Protein AF-A0A9D9UW45-F1 (afdb_monomer)

Sequence (83 aa):
NWKSQPEKAKLTRDLLERASYILGIYKSLQILLPDQVLADQWLATPNDNPLFNGTAPLDRILAGQVVDLAVVRDFLDAERGGW

Solvent-accessible surface area (backbone atoms only — not comparable to full-atom values): 4778 Å² total; per-residue (Å²): 107,52,93,82,40,62,91,72,51,84,79,47,72,68,57,49,51,50,51,50,35,53,55,44,40,54,53,41,34,60,67,75,30,90,48,63,69,58,34,71,43,47,42,73,37,65,31,76,52,79,93,42,70,52,33,29,51,44,62,49,48,66,69,71,50,69,62,40,36,48,52,54,31,51,52,44,44,44,76,71,62,58,130

Foldseek 3Di:
DCVVPVVPDDCDPVNVLLVVLVVLLLVLLVVLPVDVVCSVCQQQAQDVPPLRVRGGLVVQSPPPDSVSSVVSSVVSCVSSVHD

Secondary structure (DSSP, 8-state):
-TTT-GGG----HHHHHHHHHHHHHHHHHHHH-SSHHHHHHHTTS---STTTTTS-HHHHHTTS-HHHHHHHHHHHHHHTT--

Structure (mmCIF, N/CA/C/O backbone):
data_AF-A0A9D9UW45-F1
#
_entry.id   AF-A0A9D9UW45-F1
#
loop_
_atom_site.group_PDB
_atom_site.id
_atom_site.type_symbol
_atom_site.label_atom_id
_atom_site.label_alt_id
_atom_site.label_comp_id
_atom_site.label_asym_id
_atom_site.label_entity_id
_atom_site.label_seq_id
_atom_site.pdbx_PDB_ins_code
_atom_site.Cartn_x
_atom_site.Cartn_y
_atom_site.Cartn_z
_atom_site.occupancy
_atom_site.B_iso_or_equiv
_atom_site.auth_seq_id
_atom_site.auth_comp_id
_atom_site.auth_asym_id
_atom_site.auth_atom_id
_atom_site.pdbx_PDB_model_num
ATOM 1 N N . ASN A 1 1 ? -12.880 17.366 16.463 1.00 66.94 1 ASN A N 1
ATOM 2 C CA . ASN A 1 1 ? -11.980 16.866 15.400 1.00 66.94 1 ASN A CA 1
ATOM 3 C C . ASN A 1 1 ? -10.861 16.095 16.098 1.00 66.94 1 ASN A C 1
ATOM 5 O O . ASN A 1 1 ? -10.384 16.596 17.105 1.00 66.94 1 ASN A O 1
ATOM 9 N N . TRP A 1 2 ? -10.466 14.900 15.650 1.00 81.00 2 TRP A N 1
ATOM 10 C CA . TRP A 1 2 ? -9.401 14.119 16.312 1.00 81.00 2 TRP A CA 1
ATOM 11 C C . TRP A 1 2 ? -8.087 14.911 16.429 1.00 81.00 2 TRP A C 1
ATOM 13 O O . TRP A 1 2 ? -7.375 14.776 17.414 1.00 81.00 2 TRP A O 1
ATOM 23 N N . LYS A 1 3 ? -7.827 15.824 15.480 1.00 82.69 3 LYS A N 1
ATOM 24 C CA . LYS A 1 3 ? -6.655 16.715 15.482 1.00 82.69 3 LYS A CA 1
ATOM 25 C C . LYS A 1 3 ? -6.594 17.678 16.674 1.00 82.69 3 LYS A C 1
ATOM 27 O O . LYS A 1 3 ? -5.513 18.123 17.025 1.00 82.69 3 LYS A O 1
ATOM 32 N N . SER A 1 4 ? -7.735 18.031 17.271 1.00 90.19 4 SER A N 1
ATOM 33 C CA . SER A 1 4 ? -7.800 18.983 18.389 1.00 90.19 4 SER A CA 1
ATOM 34 C C . SER A 1 4 ? -7.902 18.308 19.761 1.00 90.19 4 SER A C 1
ATOM 36 O O . SER A 1 4 ? -7.682 18.973 20.764 1.00 90.19 4 SER A O 1
ATOM 38 N N . GLN A 1 5 ? -8.312 17.033 19.805 1.00 89.81 5 GLN A N 1
ATOM 39 C CA . GLN A 1 5 ? -8.547 16.236 21.023 1.00 89.81 5 GLN A CA 1
ATOM 40 C C . GLN A 1 5 ? -8.196 14.762 20.735 1.00 89.81 5 GLN A C 1
ATOM 42 O O . GLN A 1 5 ? -9.102 13.934 20.568 1.00 89.81 5 GLN A O 1
ATOM 47 N N . PRO A 1 6 ? -6.902 14.436 20.559 1.00 85.50 6 PRO A N 1
ATOM 48 C CA . PRO A 1 6 ? -6.453 13.099 20.164 1.00 85.50 6 PRO A CA 1
ATOM 49 C C . PRO A 1 6 ? -6.846 12.016 21.176 1.00 85.50 6 PRO A C 1
ATOM 51 O O . PRO A 1 6 ? -7.145 10.893 20.784 1.00 85.50 6 PRO A O 1
ATOM 54 N N . GLU A 1 7 ? -6.944 12.358 22.460 1.00 86.69 7 GLU A N 1
ATOM 55 C CA . GLU A 1 7 ? -7.375 11.469 23.542 1.00 86.69 7 GLU A CA 1
ATOM 56 C C . GLU A 1 7 ? -8.830 10.997 23.402 1.00 86.69 7 GLU A C 1
ATOM 58 O O . GLU A 1 7 ? -9.211 9.973 23.964 1.00 86.69 7 GLU A O 1
ATOM 63 N N . LYS A 1 8 ? -9.650 11.723 22.632 1.00 87.94 8 LYS A N 1
ATOM 64 C CA . LYS A 1 8 ? -11.043 11.352 22.340 1.00 87.94 8 LYS A CA 1
ATOM 65 C C . LYS A 1 8 ? -11.203 10.628 21.008 1.00 87.94 8 LYS A C 1
ATOM 67 O O . LYS A 1 8 ? -12.334 10.325 20.615 1.00 87.94 8 LYS A O 1
ATOM 72 N N . ALA A 1 9 ? -10.112 10.370 20.287 1.00 88.00 9 ALA A N 1
ATOM 73 C CA . ALA A 1 9 ? -10.165 9.599 19.057 1.00 88.00 9 ALA A CA 1
ATOM 74 C C . ALA A 1 9 ? -10.623 8.167 19.366 1.00 88.00 9 ALA A C 1
ATOM 76 O O . ALA A 1 9 ? -10.008 7.446 20.149 1.00 88.00 9 ALA A O 1
ATOM 77 N N . LYS A 1 10 ? -11.718 7.739 18.736 1.00 87.56 10 LYS A N 1
ATOM 78 C CA . LYS A 1 10 ? -12.168 6.349 18.810 1.00 87.56 10 LYS A CA 1
ATOM 79 C C . LYS A 1 10 ? -11.419 5.536 17.764 1.00 87.56 10 LYS A C 1
ATOM 81 O O . LYS A 1 10 ? -11.738 5.612 16.581 1.00 87.56 10 LYS A O 1
ATOM 86 N N . LEU A 1 11 ? -10.434 4.766 18.211 1.00 89.69 11 LEU A N 1
ATOM 87 C CA . LEU A 1 11 ? -9.703 3.831 17.365 1.00 89.69 11 LEU A CA 1
ATOM 88 C C . LEU A 1 11 ? -10.433 2.487 17.361 1.00 89.69 11 LEU A C 1
ATOM 90 O O . LEU A 1 11 ? -10.301 1.687 18.284 1.00 89.69 11 LEU A O 1
ATOM 94 N N . THR A 1 12 ? -11.263 2.265 16.343 1.00 94.19 12 THR A N 1
ATOM 95 C CA . THR A 1 12 ? -11.879 0.953 16.119 1.00 94.19 12 THR A CA 1
ATOM 96 C C . THR A 1 12 ? -10.818 -0.046 15.660 1.00 94.19 12 THR A C 1
ATOM 98 O O . THR A 1 12 ? -9.750 0.338 15.180 1.00 94.19 12 THR A O 1
ATOM 101 N N . ARG A 1 13 ? -11.121 -1.343 15.769 1.00 95.00 13 ARG A N 1
ATOM 102 C CA . ARG A 1 13 ? -10.234 -2.400 15.266 1.00 95.00 13 ARG A CA 1
ATOM 103 C C . ARG A 1 13 ? -9.908 -2.222 13.776 1.00 95.00 13 ARG A C 1
ATOM 105 O O . ARG A 1 13 ? -8.743 -2.302 13.421 1.00 95.00 13 ARG A O 1
ATOM 112 N N . ASP A 1 14 ? -10.911 -1.912 12.953 1.00 94.31 14 ASP A N 1
ATOM 113 C CA . ASP A 1 14 ? -10.733 -1.637 11.516 1.00 94.31 14 ASP A CA 1
ATOM 114 C C . ASP A 1 14 ? -9.804 -0.435 11.266 1.00 94.31 14 ASP A C 1
ATOM 116 O O . ASP A 1 14 ? -8.907 -0.507 10.429 1.00 94.31 14 ASP A O 1
ATOM 120 N N . LEU A 1 15 ? -9.940 0.650 12.040 1.00 93.94 15 LEU A N 1
ATOM 121 C CA . LEU A 1 15 ? -9.061 1.812 11.892 1.00 93.94 15 LEU A CA 1
ATOM 122 C C . LEU A 1 15 ? -7.610 1.483 12.270 1.00 93.94 15 LEU A C 1
ATOM 124 O O . LEU A 1 15 ? -6.686 1.907 11.579 1.00 93.94 15 LEU A O 1
ATOM 128 N N . LEU A 1 16 ? -7.410 0.721 13.350 1.00 96.12 16 LEU A N 1
ATOM 129 C CA . LEU A 1 16 ? -6.083 0.261 13.768 1.00 96.12 16 LEU A CA 1
ATOM 130 C C . LEU A 1 16 ? -5.450 -0.667 12.726 1.00 96.12 16 LEU A C 1
ATOM 132 O O . LEU A 1 16 ? -4.263 -0.538 12.440 1.00 96.12 16 LEU A O 1
ATOM 136 N N . GLU A 1 17 ? -6.235 -1.565 12.139 1.00 96.88 17 GLU A N 1
ATOM 137 C CA . GLU A 1 17 ? -5.788 -2.491 11.099 1.00 96.88 17 GLU A CA 1
ATOM 138 C C . GLU A 1 17 ? -5.344 -1.741 9.837 1.00 96.88 17 GLU A C 1
ATOM 140 O O . GLU A 1 17 ? -4.212 -1.901 9.378 1.00 96.88 17 GLU A O 1
ATOM 145 N N . ARG A 1 18 ? -6.171 -0.818 9.336 1.00 97.00 18 ARG A N 1
ATOM 146 C CA . ARG A 1 18 ? -5.821 0.028 8.185 1.00 97.00 18 ARG A CA 1
ATOM 147 C C . ARG A 1 18 ? -4.589 0.887 8.456 1.00 97.00 18 ARG A C 1
ATOM 149 O O . ARG A 1 18 ? -3.707 0.973 7.605 1.00 97.00 18 ARG A O 1
ATOM 156 N N . ALA A 1 19 ? -4.497 1.490 9.642 1.00 96.19 19 ALA A N 1
ATOM 157 C CA . ALA A 1 19 ? -3.323 2.266 10.037 1.00 96.19 19 ALA A CA 1
ATOM 158 C C . ALA A 1 19 ? -2.058 1.396 10.097 1.00 96.19 19 ALA A C 1
ATOM 160 O O . ALA A 1 19 ? -0.999 1.826 9.640 1.00 96.19 19 ALA A O 1
ATOM 161 N N . SER A 1 20 ? -2.168 0.165 10.605 1.00 97.56 20 SER A N 1
ATOM 162 C CA . SER A 1 20 ? -1.058 -0.786 10.650 1.00 97.56 20 SER A CA 1
ATOM 163 C C . SER A 1 20 ? -0.545 -1.119 9.249 1.00 97.56 20 SER A C 1
ATOM 165 O O . SER A 1 20 ? 0.667 -1.063 9.034 1.00 97.56 20 SER A O 1
ATOM 167 N N . TYR A 1 21 ? -1.436 -1.373 8.285 1.00 98.00 21 TYR A N 1
ATOM 168 C CA . TYR A 1 21 ? -1.028 -1.608 6.901 1.00 98.00 21 TYR A CA 1
ATOM 169 C C . TYR A 1 21 ? -0.363 -0.390 6.262 1.00 98.00 21 TYR A C 1
ATOM 171 O O . TYR A 1 21 ? 0.693 -0.537 5.653 1.00 98.00 21 TYR A O 1
ATOM 179 N N . ILE A 1 22 ? 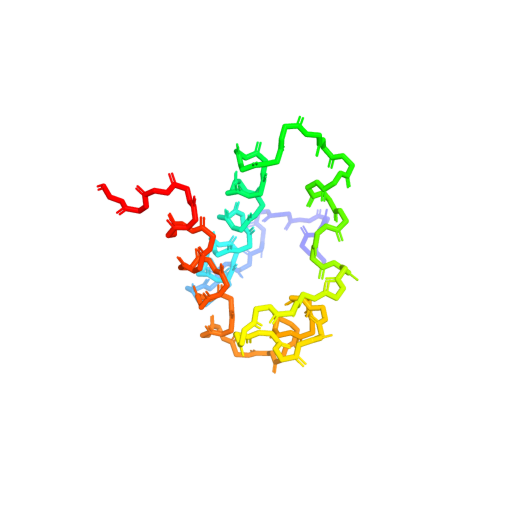-0.923 0.813 6.433 1.00 97.12 22 ILE A N 1
ATOM 180 C CA . ILE A 1 22 ? -0.355 2.049 5.867 1.00 97.12 22 ILE A CA 1
ATOM 181 C C . ILE A 1 22 ? 1.063 2.291 6.398 1.00 97.12 22 ILE A C 1
ATOM 183 O O . ILE A 1 22 ? 1.993 2.517 5.624 1.00 97.12 22 ILE A O 1
ATOM 187 N N . LEU A 1 23 ? 1.248 2.203 7.718 1.00 97.62 23 LEU A N 1
ATOM 188 C CA . LEU A 1 23 ? 2.562 2.367 8.346 1.00 97.62 23 LEU A CA 1
ATOM 189 C C . LEU A 1 23 ? 3.537 1.270 7.913 1.00 97.62 23 LEU A C 1
ATOM 191 O O . LEU A 1 23 ? 4.726 1.528 7.723 1.00 97.62 23 LEU A O 1
ATOM 195 N N . GLY A 1 24 ? 3.032 0.052 7.729 1.00 96.62 24 GLY A N 1
ATOM 196 C CA . GLY A 1 24 ? 3.795 -1.049 7.175 1.00 96.62 24 GLY A CA 1
ATOM 197 C C . GLY A 1 24 ? 4.283 -0.754 5.756 1.00 96.62 24 GLY A C 1
ATOM 198 O O . GLY A 1 24 ? 5.477 -0.864 5.490 1.00 96.62 24 GLY A O 1
ATOM 199 N N . ILE A 1 25 ? 3.391 -0.385 4.842 1.00 97.31 25 ILE A N 1
ATOM 200 C CA . ILE A 1 25 ? 3.731 -0.054 3.450 1.00 97.31 25 ILE A CA 1
ATOM 201 C C . ILE A 1 25 ? 4.825 1.016 3.416 1.00 97.31 25 ILE A C 1
ATOM 203 O O . ILE A 1 25 ? 5.861 0.805 2.787 1.00 97.31 25 ILE A O 1
ATOM 207 N N . TYR A 1 26 ? 4.649 2.101 4.179 1.00 96.25 26 TYR A N 1
ATOM 208 C CA . TYR A 1 26 ? 5.659 3.153 4.310 1.00 96.25 26 TYR A CA 1
ATOM 209 C C . TYR A 1 26 ? 7.012 2.590 4.761 1.00 96.25 26 TYR A C 1
ATOM 211 O O . TYR A 1 26 ? 8.025 2.800 4.100 1.00 96.25 26 TYR A O 1
ATOM 219 N N . LYS A 1 27 ? 7.035 1.813 5.851 1.00 95.50 27 LYS A N 1
ATOM 220 C CA . LYS A 1 27 ? 8.273 1.214 6.365 1.00 95.50 27 LYS A CA 1
ATOM 221 C C . LYS A 1 27 ? 8.959 0.320 5.329 1.00 95.50 27 LYS A C 1
ATOM 223 O O . LYS A 1 27 ? 10.179 0.369 5.224 1.00 95.50 27 LYS A O 1
ATOM 228 N N . SER A 1 28 ? 8.212 -0.509 4.600 1.00 96.25 28 SER A N 1
ATOM 229 C CA . SER A 1 28 ? 8.803 -1.408 3.603 1.00 96.25 28 SER A CA 1
ATOM 230 C C . SER A 1 28 ? 9.411 -0.628 2.438 1.00 96.25 28 SER A C 1
ATOM 232 O O . SER A 1 28 ? 10.525 -0.948 2.035 1.00 96.25 28 SER A O 1
ATOM 234 N N . LEU A 1 29 ? 8.757 0.440 1.969 1.00 96.62 29 LEU A N 1
ATOM 235 C CA . LEU A 1 29 ? 9.313 1.315 0.931 1.00 96.62 29 LEU A CA 1
ATOM 236 C C . LEU A 1 29 ? 10.618 1.981 1.378 1.00 96.62 29 LEU A C 1
ATOM 238 O O . LEU A 1 29 ? 11.592 1.935 0.638 1.00 96.62 29 LEU A O 1
ATOM 242 N N . GLN A 1 30 ? 10.676 2.502 2.607 1.00 94.06 30 GLN A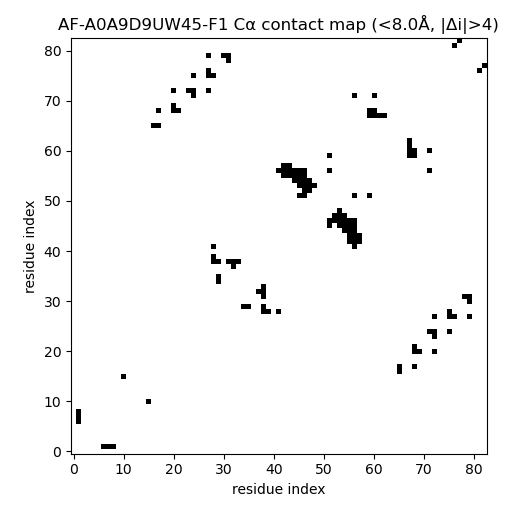 N 1
ATOM 243 C CA . GLN A 1 30 ? 11.894 3.120 3.157 1.00 94.06 30 GLN A CA 1
ATOM 244 C C . GLN A 1 30 ? 13.057 2.127 3.344 1.00 94.06 30 GLN A C 1
ATOM 246 O O . GLN A 1 30 ? 14.206 2.538 3.458 1.00 94.06 30 GLN A O 1
ATOM 251 N N . ILE A 1 31 ? 12.779 0.820 3.412 1.00 93.88 31 ILE A N 1
ATOM 252 C CA . ILE A 1 31 ? 13.821 -0.218 3.465 1.00 93.88 31 ILE A CA 1
ATOM 253 C C . ILE A 1 31 ? 14.267 -0.619 2.055 1.00 93.88 31 ILE A C 1
ATOM 255 O O . ILE A 1 31 ? 15.456 -0.812 1.820 1.00 93.88 31 ILE A O 1
ATOM 259 N N . LEU A 1 32 ? 13.313 -0.785 1.138 1.00 95.12 32 LEU A N 1
ATOM 260 C CA . LEU A 1 32 ? 13.565 -1.247 -0.227 1.00 95.12 32 LEU A CA 1
ATOM 261 C C . LEU A 1 32 ? 14.238 -0.188 -1.099 1.00 95.12 32 LEU A C 1
ATOM 263 O O . LEU A 1 32 ? 15.018 -0.526 -1.985 1.00 95.12 32 LEU A O 1
ATOM 267 N N . LEU A 1 33 ? 13.914 1.082 -0.866 1.00 94.38 33 LEU A N 1
ATOM 268 C CA . LEU A 1 33 ? 14.341 2.203 -1.687 1.00 94.38 33 LEU A CA 1
ATOM 269 C C . LEU A 1 33 ? 15.252 3.108 -0.844 1.00 94.38 33 LEU A C 1
ATOM 271 O O . LEU A 1 33 ? 14.761 3.819 0.030 1.00 94.38 33 LEU A O 1
ATOM 275 N N . PRO A 1 34 ? 16.578 3.095 -1.088 1.00 88.00 34 PRO A N 1
ATOM 276 C CA . PRO A 1 34 ? 17.534 3.910 -0.331 1.00 88.00 34 PRO A CA 1
ATOM 277 C C . PRO A 1 34 ? 17.347 5.419 -0.526 1.00 88.00 34 PRO A C 1
ATOM 279 O O . PRO A 1 34 ? 17.787 6.211 0.305 1.00 88.00 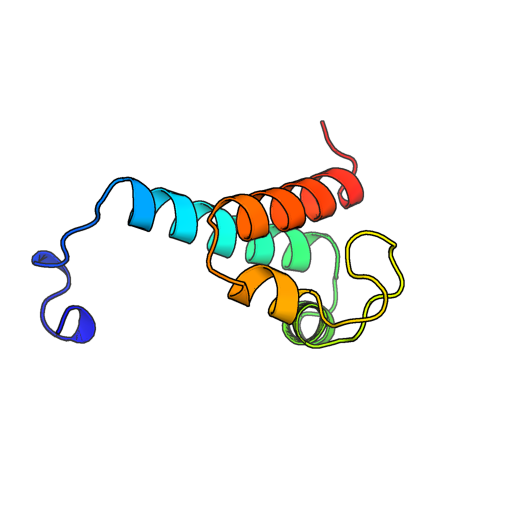34 PRO A O 1
ATOM 282 N N . ASP A 1 35 ? 16.734 5.817 -1.642 1.00 96.12 35 ASP A N 1
ATOM 283 C CA . ASP A 1 35 ? 16.384 7.202 -1.933 1.00 96.12 35 ASP A CA 1
ATOM 284 C C . ASP A 1 35 ? 14.966 7.494 -1.424 1.00 96.12 35 ASP A C 1
ATOM 286 O O . ASP A 1 35 ? 13.983 6.912 -1.892 1.00 96.12 35 ASP A O 1
ATOM 290 N N . GLN A 1 36 ? 14.867 8.421 -0.471 1.00 91.50 36 GLN A N 1
ATOM 291 C CA . GLN A 1 36 ? 13.603 8.794 0.158 1.00 91.50 36 GLN A CA 1
ATOM 292 C C . GLN A 1 36 ? 12.606 9.410 -0.836 1.00 91.50 36 GLN A C 1
ATOM 294 O O . GLN A 1 36 ? 11.406 9.172 -0.725 1.00 91.50 36 GLN A O 1
ATOM 299 N N . VAL A 1 37 ? 13.083 10.167 -1.827 1.00 94.56 37 VAL A N 1
ATOM 300 C CA . VAL A 1 37 ? 12.227 10.774 -2.855 1.00 94.56 37 VAL A CA 1
ATOM 301 C C . VAL A 1 37 ? 11.602 9.681 -3.714 1.00 94.56 37 VAL A C 1
ATOM 303 O O . VAL A 1 37 ? 10.405 9.733 -3.992 1.00 94.56 37 VAL A O 1
ATOM 306 N N . LEU A 1 38 ? 12.381 8.662 -4.089 1.00 94.81 38 LEU A N 1
ATOM 307 C CA . LEU A 1 38 ? 11.852 7.507 -4.817 1.00 94.81 38 LEU A CA 1
ATOM 308 C C . LEU A 1 38 ? 10.860 6.708 -3.965 1.00 94.81 38 LEU A C 1
ATOM 310 O O . LEU A 1 38 ? 9.817 6.303 -4.476 1.00 94.81 38 LEU A O 1
ATOM 314 N N . ALA A 1 39 ? 11.142 6.523 -2.673 1.00 95.19 39 ALA A N 1
ATOM 315 C CA . ALA A 1 39 ? 10.230 5.851 -1.749 1.00 95.19 39 ALA A CA 1
ATOM 316 C C . ALA A 1 39 ? 8.877 6.570 -1.632 1.00 95.19 39 ALA A C 1
ATOM 318 O O . ALA A 1 39 ? 7.828 5.927 -1.698 1.00 95.19 39 ALA A O 1
ATOM 319 N N . ASP A 1 40 ? 8.896 7.899 -1.521 1.00 92.75 40 ASP A N 1
ATOM 320 C CA . ASP A 1 40 ? 7.692 8.720 -1.391 1.00 92.75 40 ASP A CA 1
ATOM 321 C C . ASP A 1 40 ? 6.885 8.786 -2.702 1.00 92.75 40 ASP A C 1
ATOM 323 O O . ASP A 1 40 ? 5.653 8.846 -2.680 1.00 92.75 40 ASP A O 1
ATOM 327 N N . GLN A 1 41 ? 7.556 8.738 -3.857 1.00 96.44 41 GLN A N 1
ATOM 328 C CA . GLN A 1 41 ? 6.914 8.785 -5.176 1.00 96.44 41 GLN A CA 1
ATOM 329 C C . GLN A 1 41 ? 6.408 7.427 -5.668 1.00 96.44 41 GLN A C 1
ATOM 331 O O . GLN A 1 41 ? 5.546 7.387 -6.551 1.00 96.44 41 GLN A O 1
ATOM 336 N N . TRP A 1 42 ? 6.907 6.317 -5.116 1.00 97.69 42 TRP A N 1
ATOM 337 C CA . TRP A 1 42 ? 6.611 4.973 -5.615 1.00 97.69 42 TRP A CA 1
ATOM 338 C C . TRP A 1 42 ? 5.109 4.680 -5.675 1.00 97.69 42 TRP A C 1
ATOM 340 O O . TRP A 1 42 ? 4.618 4.170 -6.677 1.00 97.69 42 TRP A O 1
ATOM 350 N N . LEU A 1 43 ? 4.355 5.076 -4.64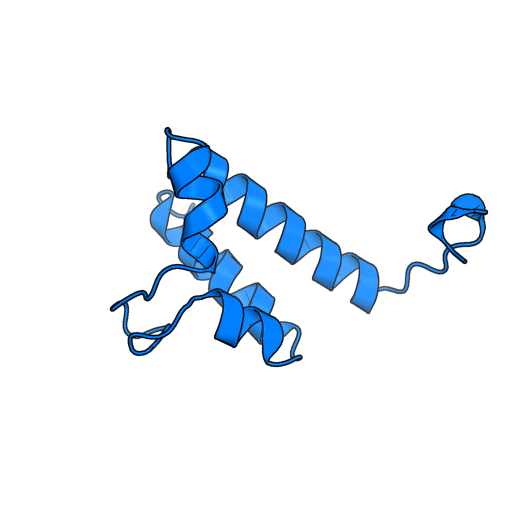3 1.00 97.31 43 LEU A N 1
ATOM 351 C CA . LEU A 1 43 ? 2.905 4.859 -4.603 1.00 97.31 43 LEU A CA 1
ATOM 352 C C . LEU A 1 43 ? 2.163 5.569 -5.741 1.00 97.31 43 LEU A C 1
ATOM 354 O O . LEU A 1 43 ? 1.144 5.061 -6.199 1.00 97.31 43 LEU A O 1
ATOM 358 N N . ALA A 1 44 ? 2.659 6.721 -6.190 1.00 97.56 44 ALA A N 1
ATOM 359 C CA . ALA A 1 44 ? 2.041 7.524 -7.242 1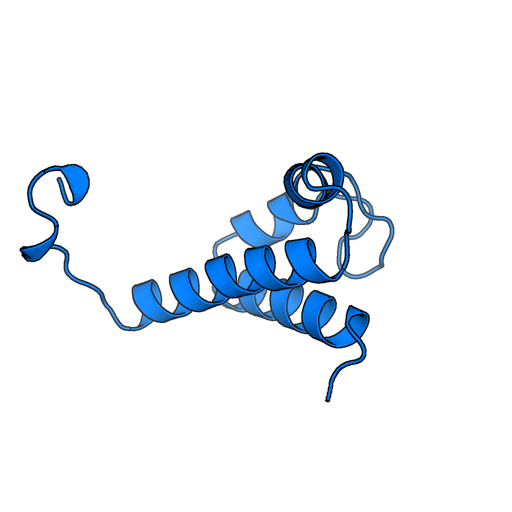.00 97.56 44 ALA A CA 1
ATOM 360 C C . ALA A 1 44 ? 2.584 7.209 -8.647 1.00 97.56 44 ALA A C 1
ATOM 362 O O . ALA A 1 44 ? 2.084 7.752 -9.631 1.00 97.56 44 ALA A O 1
ATOM 363 N N . THR A 1 45 ? 3.605 6.359 -8.752 1.00 97.69 45 THR A N 1
ATOM 364 C CA . THR A 1 45 ? 4.242 6.023 -10.026 1.00 97.69 45 THR A CA 1
ATOM 365 C C . THR A 1 45 ? 3.576 4.775 -10.616 1.00 97.69 45 THR A C 1
ATOM 367 O O . THR A 1 45 ? 3.401 3.797 -9.885 1.00 97.69 45 THR A O 1
ATOM 370 N N . PRO A 1 46 ? 3.204 4.770 -11.913 1.00 97.94 46 PRO A N 1
ATOM 371 C CA . PRO A 1 46 ? 2.714 3.570 -12.587 1.00 97.94 46 PRO A CA 1
ATOM 372 C C . PRO A 1 46 ? 3.653 2.379 -12.390 1.00 97.94 46 PRO A C 1
ATOM 374 O O . PRO A 1 46 ? 4.874 2.527 -12.472 1.00 97.94 46 PRO A O 1
ATOM 377 N N . ASN A 1 47 ? 3.085 1.205 -12.124 1.00 97.19 47 ASN A N 1
ATOM 378 C CA . ASN A 1 47 ? 3.848 -0.009 -11.878 1.00 97.19 47 ASN A CA 1
ATOM 379 C C . ASN A 1 47 ? 3.361 -1.143 -12.789 1.00 97.19 47 ASN A C 1
ATOM 381 O O . ASN A 1 47 ? 2.205 -1.560 -12.725 1.00 97.19 47 ASN A O 1
ATOM 385 N N . ASP A 1 48 ? 4.267 -1.661 -13.618 1.00 95.94 48 ASP A N 1
ATOM 386 C CA . ASP A 1 48 ? 3.969 -2.710 -14.601 1.00 95.94 48 ASP A CA 1
ATOM 387 C C . ASP A 1 48 ? 3.874 -4.119 -13.993 1.00 95.94 48 ASP A C 1
ATOM 389 O O . ASP A 1 48 ? 3.588 -5.088 -14.700 1.00 95.94 48 ASP A O 1
ATOM 393 N N . ASN A 1 49 ? 4.084 -4.272 -12.680 1.00 95.50 49 ASN A N 1
ATOM 394 C CA . ASN A 1 49 ? 3.825 -5.541 -12.014 1.00 95.50 49 ASN A CA 1
ATOM 395 C C . ASN A 1 49 ? 2.341 -5.939 -12.206 1.00 95.50 49 ASN A C 1
ATOM 397 O O . ASN A 1 49 ? 1.456 -5.098 -12.007 1.00 95.50 49 ASN A O 1
ATOM 401 N N . PRO A 1 50 ? 2.035 -7.214 -12.532 1.00 95.81 50 PRO A N 1
ATOM 402 C CA . PRO A 1 50 ? 0.664 -7.679 -12.758 1.00 95.81 50 PRO A CA 1
ATOM 403 C C . PRO A 1 50 ? -0.324 -7.352 -11.632 1.00 95.81 50 PRO A C 1
ATOM 405 O O . PRO A 1 50 ? -1.519 -7.225 -11.887 1.00 95.81 50 PRO A O 1
ATOM 408 N N . LEU A 1 51 ? 0.157 -7.180 -10.396 1.00 95.06 51 LEU A N 1
ATOM 409 C CA . LEU A 1 51 ? -0.664 -6.770 -9.260 1.00 95.06 51 LEU A CA 1
ATOM 410 C C . LEU A 1 51 ? -1.330 -5.391 -9.447 1.00 95.06 51 LEU A C 1
ATOM 412 O O . LEU A 1 51 ? -2.436 -5.164 -8.938 1.00 95.06 51 LEU A O 1
ATOM 416 N N . PHE A 1 52 ? -0.653 -4.483 -10.150 1.00 96.56 52 PHE A N 1
ATOM 417 C CA . PHE A 1 52 ? -1.081 -3.101 -10.377 1.00 96.56 52 PHE A CA 1
ATOM 418 C C . PHE A 1 52 ? -1.572 -2.855 -11.805 1.00 96.56 52 PHE A C 1
ATOM 420 O O . PHE A 1 52 ? -2.161 -1.815 -12.065 1.00 96.56 52 PHE A O 1
ATOM 427 N N . ASN A 1 53 ? -1.384 -3.806 -12.726 1.00 94.75 53 ASN A N 1
ATOM 428 C CA . ASN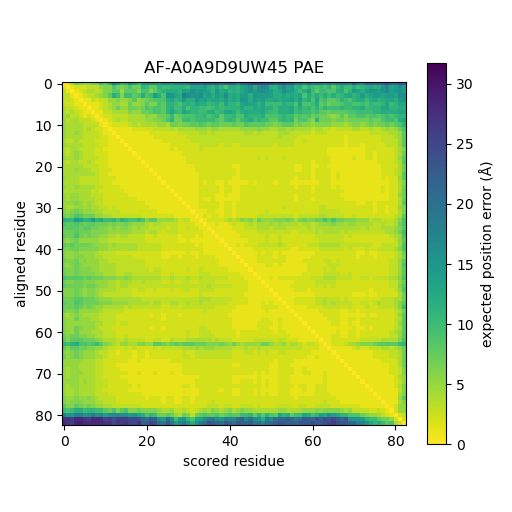 A 1 53 ? -1.904 -3.726 -14.095 1.00 94.75 53 ASN A CA 1
ATOM 429 C C . ASN A 1 53 ? -1.499 -2.424 -14.827 1.00 94.75 53 ASN A C 1
ATOM 431 O O . ASN A 1 53 ? -2.303 -1.829 -15.546 1.00 94.75 53 ASN A O 1
ATOM 435 N N . GLY A 1 54 ? -0.267 -1.956 -14.602 1.00 95.88 54 GLY A N 1
ATOM 436 C CA . GLY A 1 54 ? 0.265 -0.732 -15.206 1.00 95.88 54 GLY A CA 1
ATOM 437 C C . GLY A 1 54 ? -0.252 0.572 -14.586 1.00 95.88 54 GLY A C 1
ATOM 438 O O . GLY A 1 54 ? 0.074 1.644 -15.090 1.00 95.88 54 GLY A O 1
ATOM 439 N N . THR A 1 55 ? -1.057 0.526 -13.518 1.00 97.12 55 THR A N 1
ATOM 440 C CA . THR A 1 55 ? -1.521 1.726 -12.800 1.00 97.12 55 THR A CA 1
ATOM 441 C C . THR A 1 55 ? -0.666 2.006 -11.568 1.00 97.12 55 THR A C 1
ATOM 443 O O . THR A 1 55 ? 0.244 1.246 -11.225 1.00 97.12 55 THR A O 1
ATOM 446 N N . ALA A 1 56 ? -0.922 3.131 -10.899 1.00 98.00 56 ALA A N 1
ATOM 447 C CA . ALA A 1 56 ? -0.204 3.467 -9.681 1.00 98.00 56 ALA A CA 1
ATOM 448 C C . ALA A 1 56 ? -0.68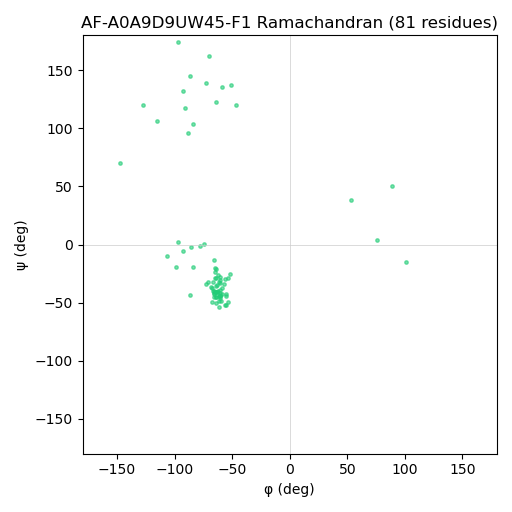1 2.563 -8.522 1.00 98.00 56 ALA A C 1
ATOM 450 O O . ALA A 1 56 ? -1.890 2.355 -8.368 1.00 98.00 56 ALA A O 1
ATOM 451 N N . PRO A 1 57 ? 0.217 2.061 -7.651 1.00 97.88 57 PRO A N 1
ATOM 452 C CA . PRO A 1 57 ? -0.169 1.316 -6.448 1.00 97.88 57 PRO A CA 1
ATOM 453 C C . PRO A 1 57 ? -1.166 2.061 -5.549 1.00 97.88 57 PRO A C 1
ATOM 455 O O . PRO A 1 57 ? -1.990 1.436 -4.875 1.00 97.88 57 PRO A O 1
ATOM 458 N N . LEU A 1 58 ? -1.125 3.398 -5.562 1.00 97.50 58 LEU A N 1
ATOM 459 C CA . LEU A 1 58 ? -2.068 4.255 -4.851 1.00 97.50 58 LEU A CA 1
ATOM 460 C C . LEU A 1 58 ? -3.522 4.025 -5.285 1.00 97.50 58 LEU A C 1
ATOM 462 O O . LEU A 1 58 ? -4.399 4.024 -4.424 1.00 97.50 58 LEU A O 1
ATOM 466 N N . ASP A 1 59 ? -3.781 3.768 -6.570 1.00 97.25 59 ASP A N 1
ATOM 467 C CA . ASP A 1 59 ? -5.140 3.524 -7.076 1.00 97.25 59 ASP A CA 1
ATOM 468 C C . ASP A 1 59 ? -5.761 2.297 -6.403 1.00 97.25 59 ASP A C 1
ATOM 470 O O . ASP A 1 59 ? -6.927 2.310 -6.005 1.00 97.25 59 ASP A O 1
ATOM 474 N N . ARG A 1 60 ? -4.949 1.253 -6.192 1.00 96.00 60 ARG A N 1
ATOM 475 C CA . ARG A 1 60 ? -5.367 0.044 -5.481 1.00 96.00 60 ARG A CA 1
ATOM 476 C C . ARG A 1 60 ? -5.625 0.329 -4.005 1.00 96.00 60 ARG A C 1
ATOM 478 O O . ARG A 1 60 ? -6.687 -0.013 -3.501 1.00 96.00 60 ARG A O 1
ATOM 485 N N . ILE A 1 61 ? -4.699 0.999 -3.318 1.00 96.31 61 ILE A N 1
ATOM 486 C CA . ILE A 1 61 ? -4.851 1.354 -1.893 1.00 96.31 61 ILE A CA 1
ATOM 487 C C . ILE A 1 61 ? -6.127 2.180 -1.643 1.00 96.31 61 ILE A C 1
ATOM 489 O O . ILE A 1 61 ? -6.762 2.046 -0.594 1.00 96.31 61 ILE A O 1
ATOM 493 N N . LEU A 1 62 ? -6.515 3.025 -2.601 1.00 96.25 62 LEU A N 1
ATOM 494 C CA . LEU A 1 62 ? -7.693 3.886 -2.514 1.00 96.25 62 LEU A CA 1
ATOM 495 C C . LEU A 1 62 ? -9.008 3.214 -2.948 1.00 96.25 62 LEU A C 1
ATOM 497 O O . LEU A 1 62 ? -10.061 3.833 -2.800 1.00 96.25 62 LEU A O 1
ATOM 501 N N . ALA A 1 63 ? -8.994 1.955 -3.400 1.00 93.94 63 ALA A N 1
ATOM 502 C CA . ALA A 1 63 ? -10.201 1.224 -3.810 1.00 93.94 63 ALA A CA 1
ATOM 503 C C . ALA A 1 63 ? -11.185 0.946 -2.649 1.00 93.94 63 ALA A C 1
ATOM 505 O O . ALA A 1 63 ? -12.356 0.632 -2.869 1.00 93.94 63 ALA A O 1
ATOM 506 N N . GLY A 1 64 ? -10.741 1.139 -1.401 1.00 87.62 64 GLY A N 1
ATOM 507 C CA . GLY A 1 64 ? -11.598 1.252 -0.218 1.00 87.62 64 GLY A CA 1
ATOM 508 C C . GLY A 1 64 ? -11.687 -0.013 0.637 1.00 87.62 64 GLY A C 1
ATOM 509 O O . GLY A 1 64 ? -12.080 0.070 1.810 1.00 87.62 64 GLY A O 1
ATOM 510 N N . GLN A 1 65 ? -11.261 -1.174 0.136 1.00 95.56 65 GLN A N 1
ATOM 511 C CA . GLN A 1 65 ? -11.249 -2.402 0.928 1.00 95.56 65 GLN A CA 1
ATOM 512 C C . GLN A 1 65 ? -9.943 -2.524 1.724 1.00 95.56 65 GLN A C 1
ATOM 514 O O . GLN A 1 65 ? -8.871 -2.128 1.280 1.00 95.56 65 GLN A O 1
ATOM 519 N N . VAL A 1 66 ? -10.010 -3.078 2.939 1.00 96.25 66 VAL A N 1
ATOM 520 C CA . VAL A 1 66 ? -8.800 -3.318 3.752 1.00 96.25 66 VAL A CA 1
ATOM 521 C C . VAL A 1 66 ? -7.868 -4.341 3.092 1.00 96.25 66 VAL A C 1
ATOM 523 O O . VAL A 1 66 ? -6.653 -4.257 3.240 1.00 96.25 66 VAL A O 1
ATOM 526 N N . VAL A 1 67 ? -8.426 -5.264 2.302 1.00 97.06 67 VAL A N 1
ATOM 527 C CA . VAL A 1 67 ? -7.645 -6.261 1.562 1.00 97.06 67 VAL A CA 1
ATOM 528 C C . VAL A 1 67 ? -6.731 -5.617 0.519 1.00 97.06 67 VAL A C 1
ATOM 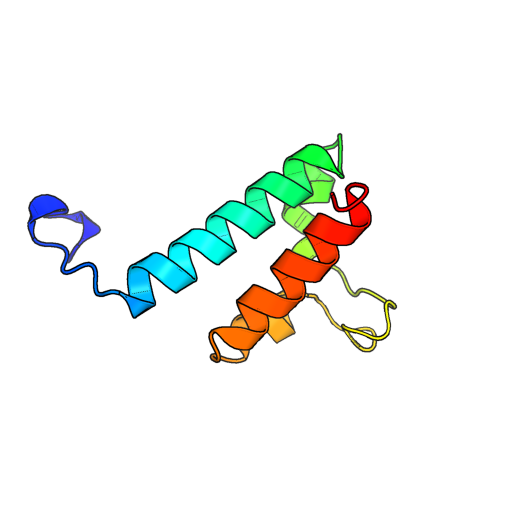530 O O . VAL A 1 67 ? -5.651 -6.138 0.262 1.00 97.06 67 VAL A O 1
ATOM 533 N N . ASP A 1 68 ? -7.097 -4.457 -0.030 1.00 97.69 68 ASP A N 1
ATOM 534 C CA . ASP A 1 68 ? -6.247 -3.749 -0.986 1.00 97.69 68 ASP A CA 1
ATOM 535 C C . ASP A 1 68 ? -4.953 -3.261 -0.330 1.00 97.69 68 ASP A C 1
ATOM 537 O O . ASP A 1 68 ? -3.874 -3.407 -0.899 1.00 97.69 68 ASP A O 1
ATOM 541 N N . LEU A 1 69 ? -5.049 -2.761 0.906 1.00 98.12 69 LEU A N 1
ATOM 542 C CA . LEU A 1 69 ? -3.893 -2.415 1.732 1.00 98.12 69 LEU A CA 1
ATOM 543 C C . LEU A 1 69 ? -3.049 -3.651 2.067 1.00 98.12 69 LEU A C 1
ATOM 545 O O . LEU A 1 69 ? -1.824 -3.605 1.956 1.00 98.12 69 LEU A O 1
ATOM 549 N N . ALA A 1 70 ? -3.698 -4.750 2.460 1.00 97.88 70 ALA A N 1
ATOM 550 C CA . ALA A 1 70 ? -3.017 -5.990 2.823 1.00 97.88 70 ALA A CA 1
ATOM 551 C C . ALA A 1 70 ? -2.199 -6.555 1.655 1.00 97.88 70 ALA A C 1
ATOM 553 O O . ALA A 1 70 ? -1.020 -6.849 1.814 1.00 97.88 70 ALA A O 1
A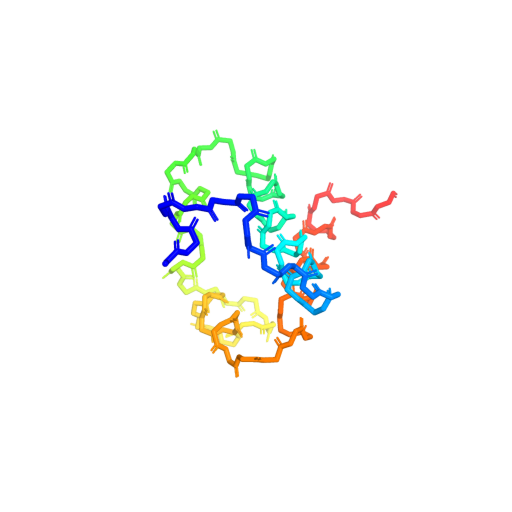TOM 554 N N . VAL A 1 71 ? -2.781 -6.609 0.456 1.00 97.56 71 VAL A N 1
ATOM 555 C CA . VAL A 1 71 ? -2.107 -7.143 -0.733 1.00 97.56 71 VAL A CA 1
ATOM 556 C C . VAL A 1 71 ? -0.876 -6.315 -1.118 1.00 97.56 71 VAL A C 1
ATOM 558 O O . VAL A 1 71 ? 0.162 -6.884 -1.454 1.00 97.56 71 VAL A O 1
ATOM 561 N N . VAL A 1 72 ? -0.945 -4.980 -1.043 1.00 97.75 72 VAL A N 1
ATOM 562 C CA . VAL A 1 72 ? 0.231 -4.132 -1.319 1.00 97.75 72 VAL A CA 1
ATOM 563 C C . VAL A 1 72 ? 1.305 -4.305 -0.246 1.00 97.75 72 VAL A C 1
ATOM 565 O O . VAL A 1 72 ? 2.496 -4.329 -0.559 1.00 97.75 72 VAL A O 1
ATOM 568 N N . ARG A 1 73 ? 0.901 -4.462 1.018 1.00 97.69 73 ARG A N 1
ATOM 569 C CA . ARG A 1 73 ? 1.827 -4.755 2.114 1.00 97.69 73 ARG A CA 1
ATOM 570 C C . ARG A 1 73 ? 2.552 -6.085 1.897 1.00 97.69 73 ARG A C 1
ATOM 572 O O . ARG A 1 73 ? 3.774 -6.108 2.019 1.00 97.69 73 ARG A O 1
ATOM 579 N N . ASP A 1 74 ? 1.821 -7.144 1.563 1.00 97.12 74 ASP A N 1
ATOM 580 C CA . ASP A 1 74 ? 2.377 -8.482 1.340 1.00 97.12 74 ASP A CA 1
ATOM 581 C C . ASP A 1 74 ? 3.345 -8.492 0.155 1.00 97.12 74 ASP A C 1
ATOM 583 O O . ASP A 1 74 ? 4.431 -9.062 0.248 1.00 97.12 74 ASP A O 1
ATOM 587 N N . PHE A 1 75 ? 2.997 -7.789 -0.928 1.00 97.38 75 PHE A N 1
ATOM 588 C CA . PHE A 1 75 ? 3.889 -7.586 -2.067 1.00 97.38 75 PHE A CA 1
ATOM 589 C C . PHE A 1 75 ? 5.221 -6.948 -1.639 1.00 97.38 75 PHE A C 1
ATOM 591 O O . PHE A 1 75 ? 6.283 -7.505 -1.899 1.00 97.38 75 PHE A O 1
ATOM 598 N N . LEU A 1 76 ? 5.184 -5.825 -0.914 1.00 97.00 76 LEU A N 1
ATOM 599 C CA . LEU A 1 76 ? 6.405 -5.144 -0.464 1.00 97.00 76 LEU A CA 1
ATOM 600 C C . LEU A 1 76 ? 7.206 -5.954 0.566 1.00 97.00 76 LEU A C 1
ATOM 602 O O . LEU A 1 76 ? 8.430 -5.847 0.625 1.00 97.00 76 LEU A O 1
ATOM 606 N N . ASP A 1 77 ? 6.543 -6.747 1.408 1.00 95.44 77 ASP A N 1
ATOM 607 C CA . ASP A 1 77 ? 7.239 -7.653 2.322 1.00 95.44 77 ASP A CA 1
ATOM 608 C C . ASP A 1 77 ? 7.939 -8.795 1.578 1.00 95.44 77 ASP A C 1
ATOM 610 O O . ASP A 1 77 ? 9.049 -9.163 1.968 1.00 95.44 77 ASP A O 1
ATOM 614 N N . ALA A 1 78 ? 7.344 -9.310 0.499 1.00 95.00 78 ALA A N 1
ATOM 615 C CA . ALA A 1 78 ? 7.965 -10.314 -0.358 1.00 95.00 78 ALA A CA 1
ATOM 616 C C . ALA A 1 78 ? 9.200 -9.759 -1.087 1.00 95.00 78 ALA A C 1
ATOM 618 O O . ALA A 1 78 ? 10.254 -10.394 -1.047 1.00 95.00 78 ALA A O 1
ATOM 619 N N . GLU A 1 79 ? 9.113 -8.552 -1.656 1.00 93.69 79 GLU A N 1
ATOM 620 C CA . GLU A 1 79 ? 10.234 -7.873 -2.334 1.00 93.69 79 GLU A CA 1
ATOM 621 C C . GLU A 1 79 ? 11.430 -7.623 -1.402 1.00 93.69 79 GLU A C 1
ATOM 623 O O . GLU A 1 79 ? 12.583 -7.620 -1.828 1.00 93.69 79 GLU A O 1
ATOM 628 N N . ARG A 1 80 ? 11.185 -7.473 -0.095 1.00 86.69 80 ARG A N 1
ATOM 629 C CA . ARG A 1 80 ? 12.246 -7.327 0.917 1.00 86.69 80 ARG A CA 1
ATOM 630 C C . ARG A 1 80 ? 12.976 -8.648 1.216 1.00 86.69 80 ARG A C 1
ATOM 632 O O . ARG A 1 80 ? 13.882 -8.659 2.047 1.00 86.69 80 ARG A O 1
ATOM 639 N N . GLY A 1 81 ? 12.600 -9.742 0.552 1.00 82.00 81 GLY A N 1
ATOM 640 C CA . GLY A 1 81 ? 13.096 -11.096 0.800 1.00 82.00 81 GLY A CA 1
ATOM 641 C C . GLY A 1 81 ? 12.263 -11.826 1.850 1.00 82.00 81 GLY A C 1
ATOM 642 O O . GLY A 1 81 ? 12.812 -12.300 2.835 1.00 82.00 81 GLY A O 1
ATOM 643 N N . GLY A 1 82 ? 10.937 -11.839 1.683 1.00 61.28 82 GLY A N 1
ATOM 644 C CA . GLY A 1 82 ? 9.973 -12.272 2.702 1.00 61.28 82 GLY A CA 1
ATOM 645 C C . GLY A 1 82 ? 10.291 -13.600 3.421 1.00 61.28 82 GLY A C 1
ATOM 646 O O . GLY A 1 82 ? 10.264 -14.652 2.790 1.00 61.28 82 GLY A O 1
ATOM 647 N N . TRP A 1 83 ? 10.439 -13.477 4.755 1.00 49.62 83 TRP A N 1
ATOM 648 C CA . TRP A 1 83 ? 10.710 -14.450 5.844 1.00 49.62 83 TRP A CA 1
ATOM 649 C C . TRP A 1 83 ? 12.135 -15.002 5.972 1.00 49.62 83 TRP A C 1
ATOM 651 O O . TRP A 1 83 ? 12.538 -15.878 5.179 1.00 49.62 83 TRP A O 1
#

Radius of gyration: 14.29 Å; Cα contacts (8 Å, |Δi|>4): 70; chains: 1; bounding box: 30×33×39 Å

pLDDT: mean 93.24, std 7.79, range [49.62, 98.12]

Mean predicted aligned error: 4.04 Å